Protein AF-A0A1F5JZS4-F1 (afdb_monomer_lite)

pLDDT: mean 83.03, std 14.54, range [38.47, 94.88]

Organism: NCBI:txid1797774

Radius of gyration: 16.52 Å; chains: 1; bounding box: 37×43×48 Å

Secondary structure (DSSP, 8-state):
-HHHHHHHTTPPPPTT---PPB-TTSSSB-HHHHHHHHHHHHH-SEEEEES-SS----GGG----TT-GGG-GGGHHHHHHHHHHHTSSSEEEEESHHHHHHHHHTT-HHHHHSTTBGGGB-EEE-TTTHHHHHHHHHSS-HHHHTT-

Foldseek 3Di:
DVVVVCVVVVDDDDPPDDDFDADPVRQFGDVVRLVVCLVVLQPEQAEEDADQTGDDDDCPVPPDDADDPPPCPRRNSSVSSLVSNLQHNYAYEYAAPNNCVVCVVRVNNVSQCDLNRPPRHHHHYDPCHVPVVVCVVVVDDPVRVVVD

Sequence (148 aa):
KLIAEIKEQNLSLPKNVMVGMLNKDGFDIAPETVSAWSDLIRRSRMIVWNGPVGKIESQESRVKSQESEENLGSATGSYEIARMVLGSEAEVIIGGGDTVAFLGSIGMLEKFEEKGLPAGRQGFVSVGGGAMLNFLADGTLPTIQVLD

Structure (mmCIF, N/CA/C/O backbone):
data_AF-A0A1F5JZS4-F1
#
_entry.id   AF-A0A1F5JZS4-F1
#
loop_
_atom_site.group_PDB
_atom_site.id
_atom_site.type_symbol
_atom_site.label_atom_id
_atom_site.label_alt_id
_atom_site.label_comp_id
_atom_site.label_asym_id
_atom_site.label_entity_id
_atom_site.label_seq_id
_atom_site.pdbx_PDB_ins_code
_atom_site.Cartn_x
_atom_site.Cartn_y
_atom_site.Cartn_z
_atom_site.occupancy
_atom_site.B_iso_or_equiv
_atom_site.auth_seq_id
_atom_site.auth_comp_id
_atom_site.auth_asym_id
_atom_site.auth_atom_id
_atom_site.pdbx_PDB_model_num
ATOM 1 N N . LYS A 1 1 ? 7.692 -15.217 -3.593 1.00 64.81 1 LYS A N 1
ATOM 2 C CA . LYS A 1 1 ? 7.570 -16.215 -2.501 1.00 64.81 1 LYS A CA 1
ATOM 3 C C . LYS A 1 1 ? 6.118 -16.665 -2.313 1.00 64.81 1 LYS A C 1
ATOM 5 O O . LYS A 1 1 ? 5.824 -17.783 -2.698 1.00 64.81 1 LYS A O 1
ATOM 10 N N . LEU A 1 2 ? 5.193 -15.783 -1.914 1.00 74.94 2 LEU A N 1
ATOM 11 C CA . LEU A 1 2 ? 3.775 -16.128 -1.693 1.00 74.94 2 LEU A CA 1
ATOM 12 C C . LEU A 1 2 ? 3.072 -16.812 -2.886 1.00 74.94 2 LEU A C 1
ATOM 14 O O . LEU A 1 2 ? 2.391 -17.812 -2.712 1.00 74.94 2 LEU A O 1
ATOM 18 N N . ILE A 1 3 ? 3.260 -16.320 -4.118 1.00 74.06 3 ILE A N 1
ATOM 19 C CA . ILE A 1 3 ? 2.643 -16.929 -5.318 1.00 74.06 3 ILE A CA 1
ATOM 20 C C . ILE A 1 3 ? 3.149 -18.361 -5.557 1.00 74.06 3 ILE A C 1
ATOM 22 O O . ILE A 1 3 ? 2.395 -19.212 -6.027 1.00 74.06 3 ILE A O 1
ATOM 26 N N . ALA A 1 4 ? 4.421 -18.624 -5.244 1.00 76.69 4 ALA A N 1
ATOM 27 C CA . ALA A 1 4 ? 4.989 -19.964 -5.347 1.00 76.69 4 ALA A CA 1
ATOM 28 C C . ALA A 1 4 ? 4.384 -20.877 -4.273 1.00 76.69 4 ALA A C 1
ATOM 30 O O . ALA A 1 4 ? 3.901 -21.950 -4.606 1.00 76.69 4 ALA A O 1
ATOM 31 N N . GLU A 1 5 ? 4.281 -20.394 -3.032 1.00 80.12 5 GLU A N 1
ATOM 32 C CA . GLU A 1 5 ? 3.668 -21.128 -1.916 1.00 80.12 5 GLU A CA 1
ATOM 33 C C . GLU A 1 5 ? 2.189 -21.461 -2.174 1.00 80.12 5 GLU A C 1
ATOM 35 O O . GLU A 1 5 ? 1.772 -22.591 -1.939 1.00 80.12 5 GLU A O 1
ATOM 40 N N . ILE A 1 6 ? 1.406 -20.526 -2.730 1.00 82.38 6 ILE A N 1
ATOM 41 C CA . ILE A 1 6 ? 0.002 -20.769 -3.112 1.00 82.38 6 ILE A CA 1
ATOM 42 C C . ILE A 1 6 ? -0.103 -21.935 -4.104 1.00 82.38 6 ILE A C 1
ATOM 44 O O . ILE A 1 6 ? -0.986 -22.783 -3.965 1.00 82.38 6 ILE A O 1
ATOM 48 N N . LYS A 1 7 ? 0.802 -21.990 -5.090 1.00 79.62 7 LYS A N 1
ATOM 49 C CA . LYS A 1 7 ? 0.837 -23.060 -6.097 1.00 79.62 7 LYS A CA 1
ATOM 50 C C . LYS A 1 7 ? 1.324 -24.384 -5.513 1.00 79.62 7 LYS A C 1
ATOM 52 O O . LYS A 1 7 ? 0.704 -25.411 -5.761 1.00 79.62 7 LYS A O 1
ATOM 57 N N . GLU A 1 8 ? 2.410 -24.362 -4.747 1.00 85.94 8 GLU A N 1
ATOM 58 C CA . GLU A 1 8 ? 3.025 -25.553 -4.150 1.00 85.94 8 GLU A CA 1
ATOM 59 C C . GLU A 1 8 ? 2.102 -26.232 -3.136 1.00 85.94 8 GLU A C 1
ATOM 61 O O . GLU A 1 8 ? 2.021 -27.456 -3.096 1.00 85.94 8 GLU A O 1
ATOM 66 N N . GLN A 1 9 ? 1.372 -25.444 -2.345 1.00 88.00 9 GLN A N 1
ATOM 67 C CA . GLN A 1 9 ? 0.470 -25.951 -1.309 1.00 88.00 9 GLN A CA 1
ATOM 68 C C . GLN A 1 9 ? -0.970 -26.145 -1.800 1.00 88.00 9 GLN A C 1
ATOM 70 O O . GLN A 1 9 ? -1.831 -26.544 -1.018 1.00 88.00 9 GLN A O 1
ATOM 75 N N . ASN A 1 10 ? -1.244 -25.867 -3.079 1.00 83.88 10 ASN A N 1
ATOM 76 C CA . ASN A 1 10 ? -2.577 -25.935 -3.681 1.00 83.88 10 ASN A CA 1
ATOM 77 C C . ASN A 1 10 ? -3.644 -25.198 -2.840 1.00 83.88 10 ASN A C 1
ATOM 79 O O . ASN A 1 10 ? -4.747 -25.699 -2.604 1.00 83.88 10 ASN A O 1
ATOM 83 N N . LEU A 1 11 ? -3.279 -24.016 -2.334 1.00 83.44 11 LEU A N 1
ATOM 84 C CA . LEU A 1 11 ? -4.109 -23.227 -1.429 1.00 83.44 11 LEU A CA 1
ATOM 85 C C . LEU A 1 11 ? -5.320 -22.658 -2.178 1.00 83.44 11 LEU A C 1
ATOM 87 O O . LEU A 1 11 ? -5.179 -21.880 -3.122 1.00 83.44 11 LEU A O 1
ATOM 91 N N . SER A 1 12 ? -6.524 -23.004 -1.718 1.00 86.88 12 SER A N 1
ATOM 92 C CA . SER A 1 12 ? -7.758 -22.379 -2.195 1.00 86.88 12 SER A CA 1
ATOM 93 C C . SER A 1 12 ? -7.913 -21.001 -1.563 1.00 86.88 12 SER A C 1
ATOM 95 O O . SER A 1 12 ? -8.096 -20.883 -0.352 1.00 86.88 12 SER A O 1
ATOM 97 N N . LEU A 1 13 ? -7.888 -19.956 -2.387 1.00 87.44 13 LEU A N 1
ATOM 98 C CA . LEU A 1 13 ? -8.079 -18.587 -1.920 1.00 87.44 13 LEU A CA 1
ATOM 99 C C . LEU A 1 13 ? -9.573 -18.225 -1.840 1.00 87.44 13 LEU A C 1
ATOM 101 O O . LEU A 1 13 ? -10.352 -18.614 -2.715 1.00 87.44 13 LEU A O 1
ATOM 105 N N . PRO A 1 14 ? -9.995 -17.462 -0.817 1.00 89.38 14 PRO A N 1
ATOM 106 C CA . PRO A 1 14 ? -11.329 -16.876 -0.767 1.00 89.38 14 PRO A CA 1
ATOM 107 C C . PRO A 1 14 ? -11.625 -15.978 -1.978 1.00 89.38 14 PRO A C 1
ATOM 109 O O . PRO A 1 14 ? -10.724 -15.377 -2.559 1.00 89.38 14 PRO A O 1
ATOM 112 N N . LYS A 1 15 ? -12.910 -15.810 -2.322 1.00 88.62 15 LYS A N 1
ATOM 113 C CA . LYS A 1 15 ? -13.347 -14.999 -3.482 1.00 88.62 15 LYS A CA 1
ATOM 114 C C . LYS A 1 15 ? -12.943 -13.522 -3.405 1.00 88.62 15 LYS A C 1
ATOM 116 O O . LYS A 1 15 ? -12.912 -12.849 -4.427 1.00 88.62 15 LYS A O 1
ATOM 121 N N . ASN A 1 16 ? -12.693 -13.015 -2.202 1.00 89.81 16 ASN A N 1
ATOM 122 C CA . ASN A 1 16 ? -12.283 -11.638 -1.941 1.00 89.81 16 ASN A CA 1
ATOM 123 C C . ASN A 1 16 ? -10.756 -11.452 -1.927 1.00 89.81 16 ASN A C 1
ATOM 125 O O . ASN A 1 16 ? -10.291 -10.366 -1.593 1.00 89.81 16 ASN A O 1
ATOM 129 N N . VAL A 1 17 ? -9.979 -12.485 -2.264 1.00 90.50 17 VAL A N 1
ATOM 130 C CA . VAL A 1 17 ? -8.523 -12.398 -2.392 1.00 90.50 17 VAL A CA 1
ATOM 131 C C . VAL A 1 17 ? -8.154 -12.373 -3.868 1.00 90.50 17 VAL A C 1
ATOM 133 O O . VAL A 1 17 ? -8.546 -13.246 -4.639 1.00 90.50 17 VAL A O 1
ATOM 136 N N . MET A 1 18 ? -7.369 -11.371 -4.256 1.00 89.25 18 MET A N 1
ATOM 137 C CA . MET A 1 18 ? -6.841 -11.228 -5.608 1.00 89.25 18 MET A CA 1
ATOM 138 C C . MET A 1 18 ? -5.321 -11.317 -5.573 1.00 89.25 18 MET A C 1
ATOM 140 O O . MET A 1 18 ? -4.676 -10.717 -4.717 1.00 89.25 18 MET A O 1
ATOM 144 N N . VAL A 1 19 ? -4.750 -12.057 -6.520 1.00 90.06 19 VAL A N 1
ATOM 145 C CA . VAL A 1 19 ? -3.300 -12.217 -6.661 1.00 90.06 19 VAL A CA 1
ATOM 146 C C . VAL A 1 19 ? -2.863 -11.534 -7.946 1.00 90.06 19 VAL A C 1
ATOM 148 O O . VAL A 1 19 ? -3.417 -11.797 -9.012 1.00 90.06 19 VAL A O 1
ATOM 151 N N . GLY A 1 20 ? -1.874 -10.651 -7.837 1.00 89.62 20 GLY A N 1
ATOM 152 C CA . GLY A 1 20 ? -1.303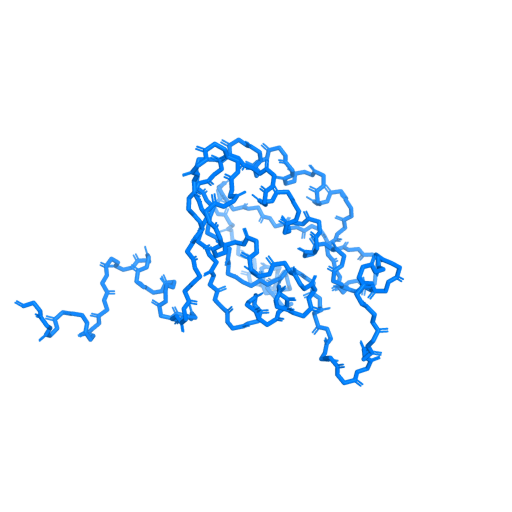 -9.957 -8.982 1.00 89.62 20 GLY A CA 1
ATOM 153 C C . GLY A 1 20 ? -0.462 -10.883 -9.856 1.00 89.62 20 GLY A C 1
ATOM 154 O O . GLY A 1 20 ? 0.285 -11.723 -9.351 1.00 89.62 20 GLY A O 1
ATOM 155 N N . MET A 1 21 ? -0.557 -10.711 -11.172 1.00 91.25 21 MET A N 1
ATOM 156 C CA . MET A 1 21 ? 0.387 -11.301 -12.117 1.00 91.25 21 MET A CA 1
ATOM 157 C C . MET A 1 21 ? 1.712 -10.546 -12.052 1.00 91.25 21 MET A C 1
ATOM 159 O O . MET A 1 21 ? 1.717 -9.319 -11.931 1.00 91.25 21 MET A O 1
ATOM 163 N N . LEU A 1 22 ? 2.820 -11.280 -12.151 1.00 89.81 22 LEU A N 1
ATOM 164 C CA . LEU A 1 22 ? 4.158 -10.704 -12.256 1.00 89.81 22 LEU A CA 1
ATOM 165 C C . LEU A 1 22 ? 4.492 -10.392 -13.717 1.00 89.81 22 LEU A C 1
ATOM 167 O O . LEU A 1 22 ? 3.989 -11.048 -14.633 1.00 89.81 22 LEU A O 1
ATOM 171 N N . ASN A 1 23 ? 5.344 -9.395 -13.922 1.00 89.06 23 ASN A N 1
ATOM 172 C CA . ASN A 1 23 ? 5.943 -9.087 -15.216 1.00 89.06 23 ASN A CA 1
ATOM 173 C C . ASN A 1 23 ? 6.892 -10.225 -15.686 1.00 89.06 23 ASN A C 1
ATOM 175 O O . ASN A 1 23 ? 7.081 -11.239 -15.012 1.00 89.06 23 ASN A O 1
ATOM 179 N N . LYS A 1 24 ? 7.504 -10.070 -16.869 1.00 87.56 24 LYS A N 1
ATOM 180 C CA . LYS A 1 24 ? 8.334 -11.124 -17.491 1.00 87.56 24 LYS A CA 1
ATOM 181 C C . LYS A 1 24 ? 9.581 -11.502 -16.684 1.00 87.56 24 LYS A C 1
ATOM 183 O O . LYS A 1 24 ? 10.006 -12.650 -16.768 1.00 87.56 24 LYS A O 1
ATOM 188 N N . ASP A 1 25 ? 10.174 -10.555 -15.961 1.00 85.88 25 ASP A N 1
ATOM 189 C CA . ASP A 1 25 ? 11.370 -10.793 -15.144 1.00 85.88 25 ASP A CA 1
ATOM 190 C C . ASP A 1 25 ? 11.040 -11.311 -13.732 1.00 85.88 25 ASP A C 1
ATOM 192 O O . ASP A 1 25 ? 11.914 -11.841 -13.050 1.00 85.88 25 ASP A O 1
ATOM 196 N N . GLY A 1 26 ? 9.767 -11.245 -13.328 1.00 86.19 26 GLY A N 1
ATOM 197 C CA . GLY A 1 26 ? 9.281 -11.778 -12.062 1.00 86.19 26 GLY A CA 1
ATOM 198 C C . GLY A 1 26 ? 9.622 -10.913 -10.849 1.00 86.19 26 GLY A C 1
ATOM 199 O O . GLY A 1 26 ? 9.417 -11.368 -9.721 1.00 86.19 26 GLY A O 1
ATOM 200 N N . PHE A 1 27 ? 10.143 -9.700 -11.050 1.00 86.94 27 PHE A N 1
ATOM 201 C CA . PHE A 1 27 ? 10.550 -8.816 -9.961 1.00 86.94 27 PHE A CA 1
ATOM 202 C C . PHE A 1 27 ? 9.503 -7.769 -9.596 1.00 86.94 27 PHE A C 1
ATOM 204 O O . PHE A 1 27 ? 9.603 -7.211 -8.510 1.00 86.94 27 PHE A O 1
ATOM 211 N N . ASP A 1 28 ? 8.497 -7.528 -10.435 1.00 89.81 28 ASP A N 1
ATOM 212 C CA . ASP A 1 28 ? 7.417 -6.576 -10.155 1.00 89.81 28 ASP A CA 1
ATOM 213 C C . ASP A 1 28 ? 6.068 -7.098 -10.673 1.00 89.81 28 ASP A C 1
ATOM 215 O O . ASP A 1 28 ? 5.994 -8.090 -11.406 1.00 89.81 28 ASP A O 1
ATOM 219 N N . ILE A 1 29 ? 4.976 -6.446 -10.281 1.00 91.44 29 ILE A N 1
ATOM 220 C CA . ILE A 1 29 ? 3.655 -6.731 -10.835 1.00 91.44 29 ILE A CA 1
ATOM 221 C C . ILE A 1 29 ? 3.563 -6.262 -12.290 1.00 91.44 29 ILE A C 1
ATOM 223 O O . ILE A 1 29 ? 4.119 -5.242 -12.689 1.00 91.44 29 ILE A O 1
ATOM 227 N N . ALA A 1 30 ? 2.845 -7.030 -13.101 1.00 92.62 30 ALA A N 1
ATOM 228 C CA . ALA A 1 30 ? 2.605 -6.704 -14.496 1.00 92.62 30 ALA A CA 1
ATOM 229 C C . ALA A 1 30 ? 1.707 -5.452 -14.627 1.00 92.62 30 ALA A C 1
ATOM 231 O O . ALA A 1 30 ? 0.832 -5.247 -13.777 1.00 92.62 30 ALA A O 1
ATOM 232 N N . PRO A 1 31 ? 1.851 -4.642 -15.693 1.00 91.75 31 PRO A N 1
ATOM 233 C CA . PRO A 1 31 ? 0.992 -3.477 -15.933 1.00 91.75 31 PRO A CA 1
ATOM 234 C C . PRO A 1 31 ? -0.508 -3.807 -15.933 1.00 91.75 31 PRO A C 1
ATOM 236 O O . PRO A 1 31 ? -1.332 -3.016 -15.478 1.00 91.75 31 PRO A O 1
ATOM 239 N N . GLU A 1 32 ? -0.874 -5.005 -16.383 1.00 93.44 32 GLU A N 1
ATOM 240 C CA . GLU A 1 32 ? -2.245 -5.508 -16.378 1.00 93.44 32 GLU A CA 1
ATOM 241 C C . GLU A 1 32 ? -2.789 -5.665 -14.949 1.00 93.44 32 GLU A C 1
ATOM 243 O O . GLU A 1 32 ? -3.960 -5.376 -14.702 1.00 93.44 32 GLU A O 1
ATOM 248 N N . THR A 1 33 ? -1.942 -6.058 -13.989 1.00 93.56 33 THR A N 1
ATOM 249 C CA . THR A 1 33 ? -2.295 -6.113 -12.561 1.00 93.56 33 THR A CA 1
ATOM 250 C C . THR A 1 33 ? -2.571 -4.716 -12.017 1.00 93.56 33 THR A C 1
ATOM 252 O O . THR A 1 33 ? -3.585 -4.512 -11.351 1.00 93.56 33 THR A O 1
ATOM 255 N N . VAL A 1 34 ? -1.696 -3.751 -12.322 1.00 93.69 34 VAL A N 1
ATOM 256 C CA . VAL A 1 34 ? -1.862 -2.348 -11.906 1.00 93.69 34 VAL A CA 1
ATOM 257 C C . VAL A 1 34 ? -3.192 -1.804 -12.431 1.00 93.69 34 VAL A C 1
ATOM 259 O O . VAL A 1 34 ? -3.993 -1.263 -11.668 1.00 93.69 34 VAL A O 1
ATOM 262 N N . SER A 1 35 ? -3.469 -2.025 -13.720 1.00 93.31 35 SER A N 1
ATOM 263 C CA . SER A 1 35 ? -4.718 -1.613 -14.363 1.00 93.31 35 SER A CA 1
ATOM 264 C C . SER A 1 35 ? -5.945 -2.260 -13.712 1.00 93.31 35 SER A C 1
ATOM 266 O O . SER A 1 35 ? -6.902 -1.561 -13.380 1.00 93.31 35 SER A O 1
ATOM 268 N N . ALA A 1 36 ? -5.900 -3.569 -13.447 1.00 92.06 36 ALA A N 1
ATOM 269 C CA . ALA A 1 36 ? -7.002 -4.291 -12.815 1.00 92.06 36 ALA A CA 1
ATOM 270 C C . ALA A 1 36 ? -7.302 -3.802 -11.387 1.00 92.06 36 ALA A C 1
ATOM 272 O O . ALA A 1 36 ? -8.454 -3.816 -10.952 1.00 92.06 36 ALA A O 1
ATOM 273 N N . TRP A 1 37 ? -6.280 -3.375 -10.643 1.00 94.62 37 TRP A N 1
ATOM 274 C CA . TRP A 1 37 ? -6.441 -2.896 -9.269 1.00 94.62 37 TRP A CA 1
ATOM 275 C C . TRP A 1 37 ? -6.872 -1.431 -9.186 1.00 94.62 37 TRP A C 1
ATOM 277 O O . TRP A 1 37 ? -7.492 -1.045 -8.196 1.00 94.62 37 TRP A O 1
ATOM 287 N N . SER A 1 38 ? -6.624 -0.634 -10.228 1.00 93.38 38 SER A N 1
ATOM 288 C CA . SER A 1 38 ? -6.964 0.793 -10.268 1.00 93.38 38 SER A CA 1
ATOM 289 C C . SER A 1 38 ? -8.434 1.072 -9.932 1.00 93.38 38 SER A C 1
ATOM 291 O O . SER A 1 38 ? -8.742 1.881 -9.055 1.00 93.38 38 SER A O 1
ATOM 293 N N . ASP A 1 39 ? -9.361 0.332 -10.546 1.00 90.62 39 ASP A N 1
ATOM 294 C CA . ASP A 1 39 ? -10.798 0.503 -10.303 1.00 90.62 39 ASP A CA 1
ATOM 295 C C . ASP A 1 39 ? -11.249 0.053 -8.909 1.00 90.62 39 ASP A C 1
ATOM 297 O O . ASP A 1 39 ? -12.284 0.509 -8.412 1.00 90.62 39 ASP A O 1
ATOM 301 N N . LEU A 1 40 ? -10.515 -0.863 -8.274 1.00 93.44 40 LEU A N 1
ATOM 302 C CA . LEU A 1 40 ? -10.777 -1.261 -6.893 1.00 93.44 40 LEU A CA 1
ATOM 303 C C . LEU A 1 40 ? -10.308 -0.165 -5.944 1.00 93.44 40 LEU A C 1
ATOM 305 O O . LEU A 1 40 ? -11.110 0.320 -5.154 1.00 93.44 40 LEU A O 1
ATOM 309 N N . ILE A 1 41 ? -9.062 0.287 -6.098 1.00 94.81 41 ILE A N 1
ATOM 310 C CA . ILE A 1 41 ? -8.468 1.368 -5.301 1.00 94.81 41 ILE A CA 1
ATOM 311 C C . ILE A 1 41 ? -9.345 2.622 -5.361 1.00 94.81 41 ILE A C 1
ATOM 313 O O . ILE A 1 41 ? -9.697 3.180 -4.326 1.00 94.81 41 ILE A O 1
ATOM 317 N N . ARG A 1 42 ? -9.786 3.017 -6.560 1.00 91.75 42 ARG A N 1
ATOM 318 C CA . ARG A 1 42 ? -10.622 4.206 -6.765 1.00 91.75 42 ARG A CA 1
ATOM 319 C C . ARG A 1 42 ? -11.982 4.139 -6.064 1.00 91.75 42 ARG A C 1
ATOM 321 O O . ARG A 1 42 ? -12.514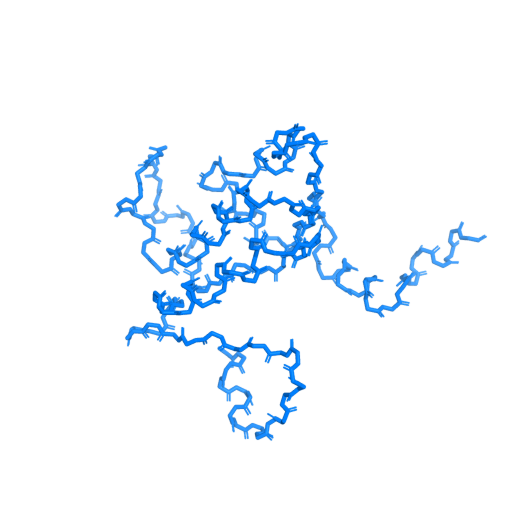 5.174 -5.678 1.00 91.75 42 ARG A O 1
ATOM 328 N N . ARG A 1 43 ? -12.579 2.949 -5.943 1.00 93.31 43 ARG A N 1
ATOM 329 C CA . ARG A 1 43 ? -13.914 2.759 -5.339 1.00 93.31 43 ARG A CA 1
ATOM 330 C C . ARG A 1 43 ? -13.861 2.427 -3.849 1.00 93.31 43 ARG A C 1
ATOM 332 O O . ARG A 1 43 ? -14.911 2.390 -3.203 1.00 93.31 43 ARG A O 1
ATOM 339 N N . SER A 1 44 ? -12.677 2.159 -3.311 1.00 93.75 44 SER A N 1
ATOM 340 C CA . SER A 1 44 ? -12.489 1.850 -1.900 1.00 93.75 44 SER A CA 1
ATOM 341 C C . SER A 1 44 ? -12.802 3.059 -1.028 1.00 93.75 44 SER A C 1
ATOM 343 O O . SER A 1 44 ? -12.385 4.177 -1.308 1.00 93.75 44 SER A O 1
ATOM 345 N N . ARG A 1 45 ? -13.524 2.818 0.069 1.00 92.50 45 ARG A N 1
ATOM 346 C CA . ARG A 1 45 ? -13.728 3.821 1.127 1.00 92.50 45 ARG A CA 1
ATOM 347 C C . ARG A 1 45 ? -12.593 3.831 2.144 1.00 92.50 45 ARG A C 1
ATOM 349 O O . ARG A 1 45 ? -12.379 4.839 2.802 1.00 92.50 45 ARG A O 1
ATOM 356 N N . MET A 1 46 ? -11.892 2.708 2.269 1.00 92.44 46 MET A N 1
ATOM 357 C CA . MET A 1 46 ? -10.765 2.527 3.170 1.00 92.44 46 MET A CA 1
ATOM 358 C C . MET A 1 46 ? -9.731 1.625 2.500 1.00 92.44 46 MET A C 1
ATOM 360 O O . MET A 1 46 ? -10.095 0.640 1.854 1.00 92.44 46 MET A O 1
ATOM 364 N N . ILE A 1 47 ? -8.456 1.965 2.647 1.00 94.31 47 ILE A N 1
ATOM 365 C CA . ILE A 1 47 ? -7.318 1.212 2.127 1.00 94.31 47 ILE A CA 1
ATOM 366 C C . ILE A 1 47 ? -6.336 0.998 3.272 1.00 94.31 47 ILE A C 1
ATOM 368 O O . ILE A 1 47 ? -5.874 1.952 3.889 1.00 94.31 47 ILE A O 1
ATOM 372 N N . VAL A 1 48 ? -5.989 -0.261 3.526 1.00 94.38 48 VAL A N 1
ATOM 373 C CA . VAL A 1 48 ? -4.871 -0.626 4.400 1.00 94.38 48 VAL A CA 1
ATOM 374 C C . VAL A 1 48 ? -3.772 -1.187 3.511 1.00 94.38 48 VAL A C 1
ATOM 376 O O . VAL A 1 48 ? -3.977 -2.205 2.851 1.00 94.38 48 VAL A O 1
ATOM 379 N N . TRP A 1 49 ? -2.617 -0.531 3.477 1.00 93.94 49 TRP A N 1
ATOM 380 C CA . TRP A 1 49 ? -1.480 -0.958 2.671 1.00 93.94 49 TRP A CA 1
ATOM 381 C C . TRP A 1 49 ? -0.304 -1.341 3.566 1.00 93.94 49 TRP A C 1
ATOM 383 O O . TRP A 1 49 ? 0.263 -0.503 4.265 1.00 93.94 49 TRP A O 1
ATOM 393 N N . ASN A 1 50 ? 0.053 -2.628 3.547 1.00 92.31 50 ASN A N 1
ATOM 394 C CA . ASN A 1 50 ? 1.198 -3.166 4.272 1.00 92.31 50 ASN A CA 1
ATOM 395 C C . ASN A 1 50 ? 2.034 -4.076 3.365 1.00 92.31 50 ASN A C 1
ATOM 397 O O . ASN A 1 50 ? 1.639 -5.202 3.071 1.00 92.31 50 ASN A O 1
ATOM 401 N N . GLY A 1 51 ? 3.173 -3.557 2.920 1.00 90.00 51 GLY A N 1
ATOM 402 C CA . GLY A 1 51 ? 4.126 -4.210 2.036 1.00 90.00 51 GLY A CA 1
ATOM 403 C C . GLY A 1 51 ? 4.088 -3.613 0.625 1.00 90.00 51 GLY A C 1
ATOM 404 O O . GLY A 1 51 ? 3.039 -3.670 -0.026 1.00 90.00 51 GLY A O 1
ATOM 405 N N . PRO A 1 52 ? 5.200 -3.063 0.109 1.00 90.88 52 PRO A N 1
ATOM 406 C CA . PRO A 1 52 ? 5.295 -2.721 -1.302 1.00 90.88 52 PRO A CA 1
ATOM 407 C C . PRO A 1 52 ? 5.179 -3.989 -2.163 1.00 90.88 52 PRO A C 1
ATOM 409 O O . PRO A 1 52 ? 5.556 -5.087 -1.751 1.00 90.88 52 PRO A O 1
ATOM 412 N N . VAL A 1 53 ? 4.642 -3.836 -3.370 1.00 90.38 53 VAL A N 1
ATOM 413 C CA . VAL A 1 53 ? 4.656 -4.883 -4.395 1.00 90.38 53 VAL A CA 1
ATOM 414 C C . VAL A 1 53 ? 5.961 -4.855 -5.186 1.00 90.38 53 VAL A C 1
ATOM 416 O O . VAL A 1 53 ? 6.562 -3.800 -5.399 1.00 90.38 53 VAL A O 1
ATOM 419 N N . GLY A 1 54 ? 6.381 -6.027 -5.647 1.00 86.19 54 GLY A N 1
ATOM 420 C CA . GLY A 1 54 ? 7.647 -6.167 -6.353 1.00 86.19 54 GLY A CA 1
ATOM 421 C C . GLY A 1 54 ? 8.861 -6.078 -5.429 1.00 86.19 54 GLY A C 1
ATOM 422 O O . GLY A 1 54 ? 8.761 -6.061 -4.200 1.00 86.19 54 GLY A O 1
ATOM 423 N N . LYS A 1 55 ? 10.040 -6.103 -6.038 1.00 84.56 55 LYS A N 1
ATOM 424 C CA . LYS A 1 55 ? 11.322 -6.078 -5.348 1.00 84.56 55 LYS A CA 1
ATOM 425 C C . LYS A 1 55 ? 11.760 -4.629 -5.173 1.00 84.56 55 LYS A C 1
ATOM 427 O O . LYS A 1 55 ? 12.169 -3.976 -6.129 1.00 84.56 55 LYS A O 1
ATOM 432 N N . ILE A 1 56 ? 11.758 -4.165 -3.930 1.00 81.69 56 ILE A N 1
ATOM 433 C CA . ILE A 1 56 ? 12.373 -2.888 -3.571 1.00 81.69 56 ILE A CA 1
ATOM 434 C C . ILE A 1 56 ? 13.860 -3.135 -3.315 1.00 81.69 56 ILE A C 1
ATOM 436 O O . ILE A 1 56 ? 14.230 -3.879 -2.408 1.00 81.69 56 ILE A O 1
ATOM 440 N N . GLU A 1 57 ? 14.724 -2.568 -4.152 1.00 67.31 57 GLU A N 1
ATOM 441 C CA . GLU A 1 57 ? 16.173 -2.645 -3.948 1.00 67.31 57 GLU A CA 1
ATOM 442 C C . GLU A 1 57 ? 16.622 -1.612 -2.909 1.00 67.31 57 GLU A C 1
ATOM 444 O O . GLU A 1 57 ? 16.064 -0.515 -2.823 1.00 67.31 57 GLU A O 1
ATOM 449 N N . SER A 1 58 ? 17.621 -1.962 -2.093 1.00 54.50 58 SER A N 1
ATOM 450 C CA . SER A 1 58 ? 18.162 -1.048 -1.092 1.00 54.50 58 SER A CA 1
ATOM 451 C C . SER A 1 58 ? 18.795 0.174 -1.766 1.00 54.50 58 SER A C 1
ATOM 453 O O . SER A 1 58 ? 19.521 0.085 -2.757 1.00 54.50 58 SER A O 1
ATOM 455 N N . GLN A 1 59 ? 18.516 1.339 -1.184 1.00 50.00 59 GLN A N 1
ATOM 456 C CA . GLN A 1 59 ? 18.903 2.681 -1.634 1.00 50.00 59 GLN A CA 1
ATOM 457 C C . GLN A 1 59 ? 20.411 2.893 -1.880 1.00 50.00 59 GLN A C 1
ATOM 459 O O . GLN A 1 59 ? 20.788 3.894 -2.488 1.00 50.00 59 GLN A O 1
ATOM 464 N N . GLU A 1 60 ? 21.286 1.965 -1.477 1.00 45.59 60 GLU A N 1
ATOM 465 C CA . GLU A 1 60 ? 22.733 2.057 -1.726 1.00 45.59 60 GLU A CA 1
ATOM 466 C C . GLU A 1 60 ? 23.101 2.079 -3.217 1.00 45.59 60 GLU A C 1
ATOM 468 O O . GLU A 1 60 ? 24.141 2.626 -3.569 1.00 45.59 60 GLU A O 1
ATOM 473 N N . SER A 1 61 ? 22.244 1.573 -4.112 1.00 42.34 61 SER A N 1
ATOM 474 C CA . SER A 1 61 ? 22.507 1.620 -5.562 1.00 42.34 61 SER A CA 1
ATOM 475 C C . SER A 1 61 ? 21.854 2.797 -6.301 1.00 42.34 61 SER A C 1
ATOM 477 O O . SER A 1 61 ? 22.027 2.914 -7.513 1.00 42.34 61 SER A O 1
ATOM 479 N N . ARG A 1 62 ? 21.107 3.684 -5.625 1.00 47.06 62 ARG A N 1
ATOM 480 C CA . ARG A 1 62 ? 20.303 4.733 -6.292 1.00 47.06 62 ARG A CA 1
ATOM 481 C C . ARG A 1 62 ? 20.305 6.085 -5.581 1.00 47.06 62 ARG A C 1
ATOM 483 O O . ARG A 1 62 ? 19.297 6.789 -5.553 1.00 47.06 62 ARG A O 1
ATOM 490 N N . VAL A 1 63 ? 21.446 6.499 -5.031 1.00 38.47 63 VAL A N 1
ATOM 491 C CA . VAL A 1 63 ? 21.559 7.881 -4.550 1.00 38.47 63 VAL A CA 1
ATOM 492 C C . VAL A 1 63 ? 21.344 8.842 -5.729 1.00 38.47 63 VAL A C 1
ATOM 494 O O . VAL A 1 63 ? 22.067 8.789 -6.722 1.00 38.47 63 VAL A O 1
ATOM 497 N N . LYS A 1 64 ? 20.433 9.797 -5.509 1.00 39.38 64 LYS A N 1
ATOM 498 C CA . LYS A 1 64 ? 20.235 11.067 -6.228 1.00 39.38 64 LYS A CA 1
ATOM 499 C C . LYS A 1 64 ? 19.381 10.982 -7.489 1.00 39.38 64 LYS A C 1
ATOM 501 O O . LYS A 1 64 ? 19.904 10.934 -8.594 1.00 39.38 64 LYS A O 1
ATOM 506 N N . SER A 1 65 ? 18.077 11.171 -7.339 1.00 42.44 65 SER A N 1
ATOM 507 C CA . SER A 1 65 ? 17.437 12.416 -7.794 1.00 42.44 65 SER A CA 1
ATOM 508 C C . SER A 1 65 ? 15.969 12.413 -7.392 1.00 42.44 65 SER A C 1
ATOM 510 O O . SER A 1 65 ? 15.249 11.437 -7.583 1.00 42.44 65 SER A O 1
ATOM 512 N N . GLN A 1 66 ? 15.546 13.529 -6.808 1.00 43.25 66 GLN A N 1
ATOM 513 C CA . GLN A 1 66 ? 14.144 13.898 -6.743 1.00 43.25 66 GLN A CA 1
ATOM 514 C C . GLN A 1 66 ? 13.540 13.783 -8.160 1.00 43.25 66 GLN A C 1
ATOM 516 O O . GLN A 1 66 ? 14.1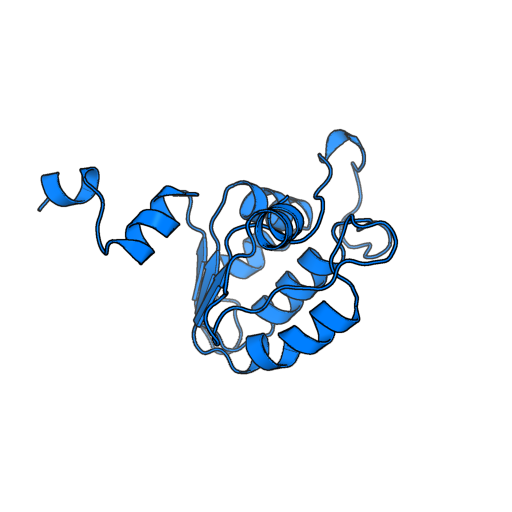76 14.161 -9.142 1.00 43.25 66 GLN A O 1
ATOM 521 N N . GLU A 1 67 ? 12.325 13.239 -8.241 1.00 44.41 67 GLU A N 1
ATOM 522 C CA . GLU A 1 67 ? 11.365 13.443 -9.343 1.00 44.41 67 GLU A CA 1
ATOM 523 C C . GLU A 1 67 ? 11.535 12.685 -10.670 1.00 44.41 67 GLU A C 1
ATOM 525 O O . GLU A 1 67 ? 10.713 12.884 -11.560 1.00 44.41 67 GLU A O 1
ATOM 530 N N . SER A 1 68 ? 12.490 11.767 -10.837 1.00 47.59 68 SER A N 1
ATOM 531 C CA . SER A 1 68 ? 12.600 11.037 -12.116 1.00 47.59 68 SER A CA 1
ATOM 532 C C . SER A 1 68 ? 11.968 9.638 -12.057 1.00 47.59 68 SER A C 1
ATOM 534 O O . SER A 1 68 ? 12.578 8.693 -11.556 1.00 47.59 68 SER A O 1
ATOM 536 N N . GLU A 1 69 ? 10.761 9.493 -12.629 1.00 53.56 69 GLU A N 1
ATOM 537 C CA . GLU A 1 69 ? 10.084 8.206 -12.922 1.00 53.56 69 GLU A CA 1
ATOM 538 C C . GLU A 1 69 ? 11.003 7.209 -13.671 1.00 53.56 69 GLU A C 1
ATOM 540 O O . GLU A 1 69 ? 10.819 5.994 -13.595 1.00 53.56 69 GLU A O 1
ATOM 545 N N . GLU A 1 70 ? 12.045 7.711 -14.343 1.00 50.03 70 GLU A N 1
ATOM 546 C CA . GLU A 1 70 ? 12.979 6.954 -15.186 1.00 50.03 70 GLU A CA 1
ATOM 547 C C . GLU A 1 70 ? 13.829 5.904 -14.450 1.00 50.03 70 GLU A C 1
ATOM 549 O O . GLU A 1 70 ? 14.447 5.060 -15.099 1.00 50.03 70 GLU A O 1
ATOM 554 N N . ASN A 1 71 ? 13.860 5.892 -13.113 1.00 56.31 71 ASN A N 1
ATOM 555 C CA . ASN A 1 71 ? 14.683 4.942 -12.364 1.00 56.31 71 ASN A CA 1
ATOM 556 C C . ASN A 1 71 ? 13.913 4.293 -11.204 1.00 56.31 71 ASN A C 1
ATOM 558 O O . ASN A 1 71 ? 14.392 4.256 -10.075 1.00 56.31 71 ASN A O 1
ATOM 562 N N . LEU A 1 72 ? 12.727 3.738 -11.481 1.00 65.00 72 LEU A N 1
ATOM 563 C CA . LEU A 1 72 ? 11.964 2.909 -10.532 1.00 65.00 72 LEU A CA 1
ATOM 564 C C . LEU A 1 72 ? 12.314 1.417 -10.618 1.00 65.00 72 LEU A C 1
ATOM 566 O O . LEU A 1 72 ? 12.323 0.734 -9.597 1.00 65.00 72 LEU A O 1
ATOM 570 N N . GLY A 1 73 ? 12.760 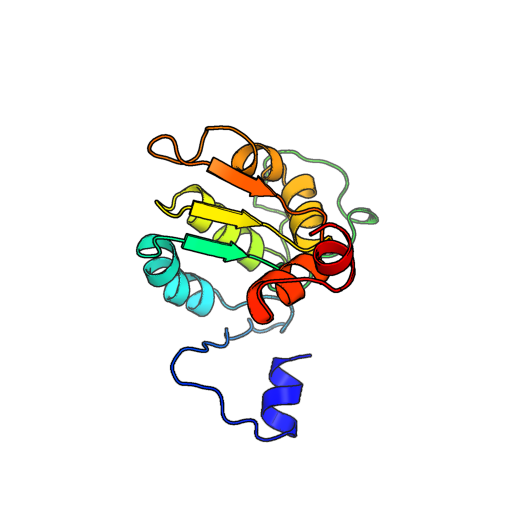0.916 -11.776 1.00 74.75 73 GLY A N 1
ATOM 571 C CA . GLY A 1 73 ? 13.138 -0.497 -11.939 1.00 74.75 73 GLY A CA 1
ATOM 572 C C . GLY A 1 73 ? 12.014 -1.440 -11.482 1.00 74.75 73 GLY A C 1
ATOM 573 O O . GLY A 1 73 ? 10.860 -1.254 -11.863 1.00 74.75 73 GLY A O 1
ATOM 574 N N . SER A 1 74 ? 12.344 -2.392 -10.608 1.00 79.19 74 SER A N 1
ATOM 575 C CA . SER A 1 74 ? 11.427 -3.401 -10.044 1.00 79.19 74 SER A CA 1
ATOM 576 C C . SER A 1 74 ? 10.422 -2.880 -8.995 1.00 79.19 74 SER A C 1
ATOM 578 O O . SER A 1 74 ? 9.813 -3.680 -8.286 1.00 79.19 74 SER A O 1
ATOM 580 N N . ALA A 1 75 ? 10.280 -1.556 -8.862 1.00 84.69 75 ALA A N 1
ATOM 581 C CA . ALA A 1 75 ? 9.381 -0.889 -7.914 1.00 84.69 75 ALA A CA 1
ATOM 582 C C . ALA A 1 75 ? 8.302 -0.022 -8.596 1.00 84.69 75 ALA A C 1
ATOM 584 O O . ALA A 1 75 ? 7.630 0.776 -7.936 1.00 84.69 75 ALA A O 1
ATOM 585 N N . THR A 1 76 ? 8.139 -0.154 -9.913 1.00 89.06 76 THR A N 1
ATOM 586 C CA . THR A 1 76 ? 7.193 0.645 -10.706 1.00 89.06 76 THR A CA 1
ATOM 587 C C . THR A 1 76 ? 5.750 0.359 -10.288 1.00 89.06 76 THR A C 1
ATOM 589 O O . THR A 1 76 ? 4.958 1.282 -10.113 1.00 89.06 76 THR A O 1
ATOM 592 N N . GLY A 1 77 ? 5.410 -0.905 -10.030 1.00 91.94 77 GLY A N 1
ATOM 593 C CA . GLY A 1 77 ? 4.091 -1.298 -9.545 1.00 91.94 77 GLY A CA 1
ATOM 594 C C . GLY A 1 77 ? 3.750 -0.673 -8.192 1.00 91.94 77 GLY A C 1
ATOM 595 O O . GLY A 1 77 ? 2.645 -0.164 -8.006 1.00 91.94 77 GLY A O 1
ATOM 596 N N . SER A 1 78 ? 4.708 -0.643 -7.261 1.00 93.25 78 SER A N 1
ATOM 597 C CA . SER A 1 78 ? 4.527 0.014 -5.958 1.00 93.25 78 SER A CA 1
ATOM 598 C C . SER A 1 78 ? 4.335 1.519 -6.080 1.00 93.25 78 SER A C 1
ATOM 600 O O . SER A 1 78 ? 3.518 2.094 -5.361 1.00 93.25 78 SER A O 1
ATOM 602 N N . TYR A 1 79 ? 5.065 2.157 -6.993 1.00 92.81 79 TYR A N 1
ATOM 603 C CA . TYR A 1 79 ? 4.922 3.580 -7.275 1.00 92.81 79 TYR A CA 1
ATOM 604 C C . TYR A 1 79 ? 3.534 3.916 -7.831 1.00 92.81 79 TYR A C 1
ATOM 606 O O . TYR A 1 79 ? 2.858 4.808 -7.316 1.00 92.81 79 TYR A O 1
ATOM 614 N N . GLU A 1 80 ? 3.064 3.160 -8.824 1.00 93.50 80 GLU A N 1
ATOM 615 C CA . GLU A 1 80 ? 1.734 3.358 -9.405 1.00 93.50 80 GLU A CA 1
ATOM 616 C C . GLU A 1 80 ? 0.623 3.121 -8.376 1.00 93.50 80 GLU A C 1
ATOM 618 O O . GLU A 1 80 ? -0.323 3.907 -8.291 1.00 93.50 80 GLU A O 1
ATOM 623 N N . ILE A 1 81 ? 0.757 2.102 -7.518 1.00 94.88 81 ILE A N 1
ATOM 624 C CA . ILE A 1 81 ? -0.166 1.903 -6.393 1.00 94.88 81 ILE A CA 1
ATOM 625 C C . ILE A 1 81 ? -0.154 3.119 -5.466 1.00 94.88 81 ILE A C 1
ATOM 627 O O . ILE A 1 81 ? -1.224 3.646 -5.170 1.00 94.88 81 ILE A O 1
ATOM 631 N N . ALA A 1 82 ? 1.016 3.619 -5.058 1.00 93.38 82 ALA A N 1
ATOM 632 C CA . ALA A 1 82 ? 1.105 4.798 -4.198 1.00 93.38 82 ALA A CA 1
ATOM 633 C C . ALA A 1 82 ? 0.386 6.012 -4.809 1.00 93.38 82 ALA A C 1
ATOM 635 O O . ALA A 1 82 ? -0.368 6.697 -4.116 1.00 93.38 82 ALA A O 1
ATOM 636 N N . ARG A 1 83 ? 0.560 6.254 -6.115 1.00 92.75 83 ARG A N 1
ATOM 637 C CA . ARG A 1 83 ? -0.131 7.335 -6.834 1.00 92.75 83 ARG A CA 1
ATOM 638 C C . ARG A 1 83 ? -1.642 7.157 -6.837 1.00 92.75 83 ARG A C 1
ATOM 640 O O . ARG A 1 83 ? -2.365 8.110 -6.551 1.00 92.75 83 ARG A O 1
ATOM 647 N N . MET A 1 84 ? -2.122 5.953 -7.141 1.00 93.38 84 MET A N 1
ATOM 648 C CA . MET A 1 84 ? -3.555 5.659 -7.160 1.00 93.38 84 MET A CA 1
ATOM 649 C C . MET A 1 84 ? -4.182 5.794 -5.773 1.00 93.38 84 MET A C 1
ATOM 651 O O . MET A 1 84 ? -5.288 6.315 -5.661 1.00 93.38 84 MET A O 1
ATOM 655 N N . VAL A 1 85 ? -3.481 5.366 -4.719 1.00 93.38 85 VAL A N 1
ATOM 656 C CA . VAL A 1 85 ? -3.960 5.497 -3.338 1.00 93.38 85 VAL A CA 1
ATOM 657 C C . VAL A 1 85 ? -4.013 6.972 -2.923 1.00 93.38 85 VAL A C 1
ATOM 659 O O . VAL A 1 85 ? -5.038 7.395 -2.393 1.00 93.38 85 VAL A O 1
ATOM 662 N N . LEU A 1 86 ? -2.987 7.782 -3.221 1.00 90.25 86 LEU A N 1
ATOM 663 C CA . LEU A 1 86 ? -3.015 9.232 -2.951 1.00 90.25 86 LEU A CA 1
ATOM 664 C C . LEU A 1 86 ? -4.127 9.963 -3.714 1.00 90.25 86 LEU A C 1
ATOM 666 O O . LEU A 1 86 ? -4.705 10.915 -3.200 1.00 90.25 86 LEU A O 1
ATOM 670 N N . GLY A 1 87 ? -4.420 9.534 -4.944 1.00 89.38 87 GLY A N 1
ATOM 671 C CA . GLY A 1 87 ? -5.516 10.077 -5.747 1.00 89.38 87 GLY A CA 1
ATOM 672 C C . GLY A 1 87 ? -6.896 9.524 -5.381 1.00 89.38 87 GLY A C 1
ATOM 673 O O . GLY A 1 87 ? -7.891 9.953 -5.964 1.00 89.38 87 GLY A O 1
ATOM 674 N N . SER A 1 88 ? -6.970 8.556 -4.465 1.00 90.31 88 SER A N 1
ATOM 675 C CA . SER A 1 88 ? -8.227 7.931 -4.071 1.00 90.31 88 SER A CA 1
ATOM 676 C C . SER A 1 88 ? -8.995 8.776 -3.059 1.00 90.31 88 SER A C 1
ATOM 678 O O . SER A 1 88 ? -8.465 9.651 -2.377 1.00 90.31 88 SER A O 1
ATOM 680 N N . GLU A 1 89 ? -10.276 8.455 -2.933 1.00 89.19 89 GLU A N 1
ATOM 681 C CA . GLU A 1 89 ? -11.158 8.985 -1.904 1.00 89.19 89 GLU A CA 1
ATOM 682 C C . GLU A 1 89 ? -11.234 8.072 -0.664 1.00 89.19 89 GLU A C 1
ATOM 684 O O . GLU A 1 89 ? -12.208 8.096 0.089 1.00 89.19 89 GLU A O 1
ATOM 689 N N . ALA A 1 90 ? -10.237 7.221 -0.445 1.00 90.56 90 ALA A N 1
ATOM 690 C CA . ALA A 1 90 ? -10.227 6.331 0.704 1.00 90.56 90 ALA A CA 1
ATOM 691 C C . ALA A 1 90 ? -9.645 7.014 1.951 1.00 90.56 90 ALA A C 1
ATOM 693 O O . ALA A 1 90 ? -8.780 7.883 1.858 1.00 90.56 90 ALA A O 1
ATOM 694 N N . GLU A 1 91 ? -10.069 6.572 3.133 1.00 90.56 91 GLU A N 1
ATOM 695 C CA . GLU A 1 91 ? -9.219 6.656 4.323 1.00 90.56 91 GLU A CA 1
ATOM 696 C C . GLU A 1 91 ? -8.059 5.674 4.168 1.00 90.56 91 GLU A C 1
ATOM 698 O O . GLU A 1 91 ? -8.266 4.523 3.773 1.00 90.56 91 GLU A O 1
ATOM 703 N N . VAL A 1 92 ? -6.835 6.115 4.450 1.00 92.56 92 VAL A N 1
ATOM 704 C CA . VAL A 1 92 ? -5.637 5.326 4.146 1.00 92.56 92 VAL A CA 1
ATOM 705 C C . VAL A 1 92 ? -4.862 5.029 5.419 1.00 92.56 92 VAL A C 1
ATOM 707 O O . VAL A 1 92 ? -4.475 5.937 6.148 1.00 92.56 92 VAL A O 1
ATOM 710 N N . ILE A 1 93 ? -4.580 3.752 5.654 1.00 92.75 93 ILE A N 1
ATOM 711 C CA . ILE A 1 93 ? -3.637 3.294 6.670 1.00 92.75 93 ILE A CA 1
ATOM 712 C C . ILE A 1 93 ? -2.439 2.678 5.958 1.00 92.75 93 ILE A C 1
ATOM 714 O O . ILE A 1 93 ? -2.570 1.675 5.257 1.00 92.75 93 ILE A O 1
ATOM 718 N N . ILE A 1 94 ? -1.266 3.259 6.162 1.00 93.00 94 ILE A N 1
ATOM 719 C CA . ILE A 1 94 ? 0.007 2.713 5.702 1.00 93.00 94 ILE A CA 1
ATOM 720 C C . ILE A 1 94 ? 0.667 1.999 6.874 1.00 93.00 94 ILE A C 1
ATOM 722 O O . ILE A 1 94 ? 0.758 2.546 7.968 1.00 93.00 94 ILE A O 1
ATOM 726 N N . GLY A 1 95 ? 1.153 0.783 6.662 1.00 91.38 95 GLY A N 1
ATOM 727 C CA . GLY A 1 95 ? 1.925 0.053 7.659 1.00 91.38 95 GLY A CA 1
ATOM 728 C C . GLY A 1 95 ? 3.046 -0.765 7.036 1.00 91.38 95 GLY A C 1
ATOM 729 O O . GLY A 1 95 ? 3.144 -0.904 5.818 1.00 91.38 95 GLY A O 1
ATOM 730 N N . GLY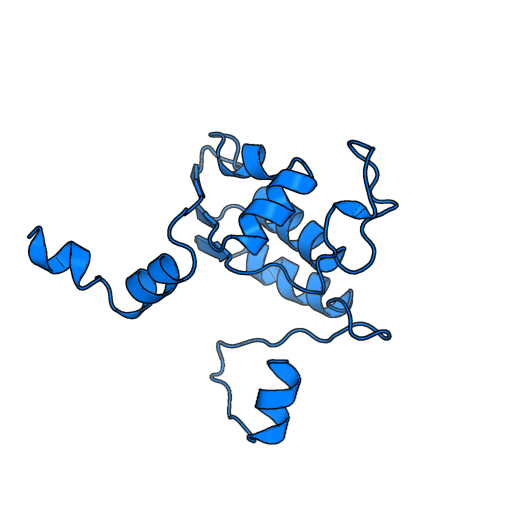 A 1 96 ? 3.895 -1.326 7.891 1.00 89.69 96 GLY A N 1
ATOM 731 C CA . GLY A 1 96 ? 5.059 -2.105 7.466 1.00 89.69 96 GLY A CA 1
ATOM 732 C C . GLY A 1 96 ? 6.280 -1.224 7.204 1.00 89.69 96 GLY A C 1
ATOM 733 O O . GLY A 1 96 ? 6.203 -0.236 6.476 1.00 89.69 96 GLY A O 1
ATOM 734 N N . GLY A 1 97 ? 7.418 -1.601 7.796 1.00 88.06 97 GLY A N 1
ATOM 735 C CA . GLY A 1 97 ? 8.670 -0.845 7.678 1.00 88.06 97 GLY A CA 1
ATOM 736 C C . GLY A 1 97 ? 9.125 -0.684 6.228 1.00 88.06 97 GLY A C 1
ATOM 737 O O . GLY A 1 97 ? 9.533 0.405 5.841 1.00 88.06 97 GLY A O 1
ATOM 738 N N . ASP A 1 98 ? 8.955 -1.724 5.410 1.00 88.94 98 ASP A N 1
ATOM 739 C CA . ASP A 1 98 ? 9.318 -1.693 3.990 1.00 88.94 98 ASP A CA 1
ATOM 740 C C . ASP A 1 98 ? 8.466 -0.697 3.193 1.00 88.94 98 ASP A C 1
ATOM 742 O O . ASP A 1 98 ? 8.992 0.016 2.342 1.00 88.94 98 ASP A O 1
ATOM 746 N N . THR A 1 99 ? 7.163 -0.597 3.483 1.00 90.31 99 THR A N 1
ATOM 747 C CA . THR A 1 99 ? 6.265 0.362 2.815 1.00 90.31 99 THR A CA 1
ATOM 748 C C . THR A 1 99 ? 6.659 1.787 3.162 1.00 90.31 99 THR A C 1
ATOM 750 O O . THR A 1 99 ? 6.775 2.631 2.277 1.00 90.31 99 THR A O 1
ATOM 753 N N . VAL A 1 100 ? 6.894 2.048 4.451 1.00 90.44 100 VAL A N 1
ATOM 754 C CA . VAL A 1 100 ? 7.282 3.372 4.950 1.00 90.44 100 VAL A CA 1
ATOM 755 C C . VAL A 1 100 ? 8.643 3.778 4.385 1.00 90.44 100 VAL A C 1
ATOM 757 O O . VAL A 1 100 ? 8.787 4.890 3.883 1.00 90.44 100 VAL A O 1
ATOM 760 N N . ALA A 1 101 ? 9.620 2.867 4.386 1.00 89.00 101 ALA A N 1
ATOM 761 C CA . ALA A 1 101 ? 10.941 3.105 3.812 1.00 89.00 101 ALA A CA 1
ATOM 762 C C . ALA A 1 101 ? 10.868 3.371 2.302 1.00 89.00 101 ALA A C 1
ATOM 764 O O . ALA A 1 101 ? 11.471 4.330 1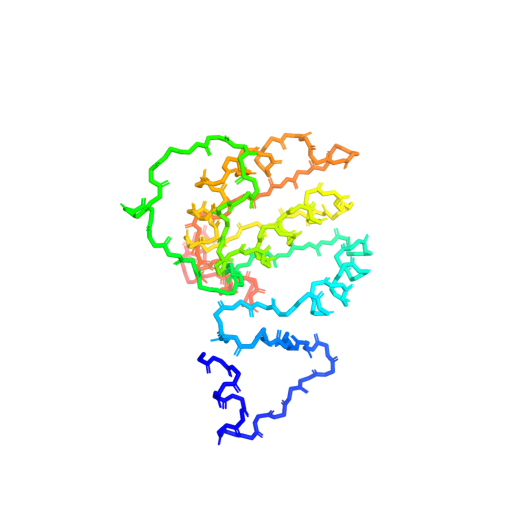.820 1.00 89.00 101 ALA A O 1
ATOM 765 N N . PHE A 1 102 ? 10.095 2.571 1.560 1.00 89.31 102 PHE A N 1
ATOM 766 C CA . PHE A 1 102 ? 9.880 2.775 0.131 1.00 89.31 102 PHE A CA 1
ATOM 767 C C . PHE A 1 102 ? 9.263 4.150 -0.152 1.00 89.31 102 PHE A C 1
ATOM 769 O O . PHE A 1 102 ? 9.846 4.930 -0.905 1.00 89.31 102 PHE A O 1
ATOM 776 N N . LEU A 1 103 ? 8.137 4.475 0.491 1.00 89.44 103 LEU A N 1
ATOM 777 C CA . LEU A 1 103 ? 7.430 5.745 0.309 1.00 89.44 103 LEU A CA 1
ATOM 778 C C . LEU A 1 103 ? 8.277 6.956 0.701 1.00 89.44 103 LEU A C 1
ATOM 780 O O . LEU A 1 103 ? 8.230 7.981 0.017 1.00 89.44 103 LEU A O 1
ATOM 784 N N . GLY A 1 104 ? 9.063 6.842 1.773 1.00 89.12 104 GLY A N 1
ATOM 785 C CA . GLY A 1 104 ? 10.004 7.882 2.181 1.00 89.12 104 GLY A CA 1
ATOM 786 C C . GLY A 1 104 ? 11.082 8.093 1.121 1.00 89.12 104 GLY A C 1
ATOM 787 O O . GLY A 1 104 ? 11.383 9.223 0.750 1.00 89.12 104 GLY A O 1
ATOM 788 N N . SER A 1 105 ? 11.594 7.002 0.553 1.00 85.31 105 SER A N 1
ATOM 789 C CA . SER A 1 105 ? 12.664 7.049 -0.441 1.00 85.31 105 SER A CA 1
ATOM 790 C C . SER A 1 105 ? 12.276 7.685 -1.781 1.00 85.31 105 SER A C 1
ATOM 792 O O . SER A 1 105 ? 13.135 8.217 -2.480 1.00 85.31 105 SER A O 1
ATOM 794 N N . ILE A 1 106 ? 10.984 7.669 -2.117 1.00 85.62 106 ILE A N 1
ATOM 795 C CA . ILE A 1 106 ? 10.422 8.310 -3.315 1.00 85.62 106 ILE A CA 1
ATOM 796 C C . ILE A 1 106 ? 9.751 9.660 -3.007 1.00 85.62 106 ILE A C 1
ATOM 798 O O . ILE A 1 106 ? 9.080 10.221 -3.871 1.00 85.62 106 ILE A O 1
ATOM 802 N N . GLY A 1 107 ? 9.886 10.180 -1.779 1.00 86.25 107 GLY A N 1
ATOM 803 C CA . GLY A 1 107 ? 9.317 11.472 -1.377 1.00 86.25 107 GLY A CA 1
ATOM 804 C C . GLY A 1 107 ? 7.783 11.515 -1.369 1.00 86.25 107 GLY A C 1
ATOM 805 O O . GLY A 1 107 ? 7.188 12.574 -1.568 1.00 86.25 107 GLY A O 1
ATOM 806 N N . MET A 1 108 ? 7.118 10.369 -1.193 1.00 88.56 108 MET A N 1
ATOM 807 C CA . MET A 1 108 ? 5.652 10.278 -1.148 1.00 88.56 108 MET A CA 1
ATOM 808 C C . MET A 1 108 ? 5.102 10.064 0.262 1.00 88.56 108 MET A C 1
ATOM 810 O O . MET A 1 108 ? 3.904 10.241 0.448 1.00 88.56 108 MET A O 1
ATOM 814 N N . LEU A 1 109 ? 5.939 9.716 1.248 1.00 89.31 109 LEU A N 1
ATOM 815 C CA . LEU A 1 109 ? 5.488 9.458 2.622 1.00 89.31 109 LEU A CA 1
ATOM 816 C C . LEU A 1 109 ? 4.783 10.669 3.246 1.00 89.31 109 LEU A C 1
ATOM 818 O O . LEU A 1 109 ? 3.675 10.525 3.752 1.00 89.31 109 LEU A O 1
ATOM 822 N N . GLU A 1 110 ? 5.369 11.862 3.116 1.00 86.88 110 GLU A N 1
ATOM 823 C CA . GLU A 1 110 ? 4.801 13.105 3.661 1.00 86.88 110 GLU A CA 1
ATOM 824 C C . GLU A 1 110 ? 3.392 13.382 3.112 1.00 86.88 110 GLU A C 1
ATOM 826 O O . GLU A 1 110 ? 2.524 13.857 3.837 1.00 86.88 110 GLU A O 1
ATOM 831 N N . LYS A 1 111 ? 3.111 12.986 1.862 1.00 86.38 111 LYS A N 1
ATOM 832 C CA . LYS A 1 111 ? 1.791 13.159 1.230 1.00 86.38 111 LYS A CA 1
ATOM 833 C C . LYS A 1 111 ? 0.700 12.292 1.866 1.00 86.38 111 LYS A C 1
ATOM 835 O O . LYS A 1 111 ? -0.476 12.615 1.731 1.00 86.38 111 LYS A O 1
ATOM 840 N N . PHE A 1 112 ? 1.075 11.192 2.521 1.00 86.94 112 PHE A N 1
ATOM 841 C CA . PHE A 1 112 ? 0.150 10.358 3.291 1.00 86.94 112 PHE A CA 1
ATOM 842 C C . PHE A 1 112 ? -0.039 10.864 4.725 1.00 86.94 112 PHE A C 1
ATOM 844 O O . PHE A 1 112 ? -1.083 10.610 5.313 1.00 86.94 112 PHE A O 1
ATOM 851 N N . GLU A 1 113 ? 0.947 11.556 5.296 1.00 78.56 113 GLU A N 1
ATOM 852 C CA . GLU A 1 113 ? 0.875 12.098 6.660 1.00 78.56 113 GLU A CA 1
ATOM 853 C C . GLU A 1 113 ? 0.191 13.469 6.712 1.00 78.56 113 GLU A C 1
ATOM 855 O O . GLU A 1 113 ? -0.479 13.813 7.689 1.00 78.56 113 GLU A O 1
ATOM 860 N N . GLU A 1 114 ? 0.351 14.271 5.660 1.00 66.75 114 GLU A N 1
ATOM 861 C CA . GLU A 1 114 ? -0.250 15.591 5.570 1.00 66.75 114 GLU A CA 1
ATOM 862 C C . GLU A 1 114 ? -1.781 15.490 5.430 1.00 66.75 114 GLU A C 1
ATOM 864 O O . GLU A 1 114 ? -2.323 14.538 4.867 1.00 66.75 114 GLU A O 1
ATOM 869 N N . LYS A 1 115 ? -2.513 16.520 5.885 1.00 53.19 115 LYS A N 1
ATOM 870 C CA . LYS A 1 115 ? -3.973 16.701 5.691 1.00 53.19 115 LYS A CA 1
ATOM 871 C C . LYS A 1 115 ? -4.378 16.893 4.208 1.00 53.19 115 LYS A C 1
ATOM 873 O O . LYS A 1 115 ? -5.341 17.600 3.914 1.00 53.19 115 LYS A O 1
ATOM 878 N N . GLY A 1 116 ? -3.602 16.335 3.282 1.00 50.41 116 GLY A N 1
ATOM 879 C CA . GLY A 1 116 ? -3.602 16.591 1.848 1.00 50.41 116 GLY A CA 1
ATOM 880 C C . GLY A 1 116 ? -4.209 15.477 1.001 1.00 50.41 116 GLY A C 1
ATOM 881 O O . GLY A 1 116 ? -4.176 15.590 -0.224 1.00 50.41 116 GLY A O 1
ATOM 882 N N . LEU A 1 117 ? -4.796 14.431 1.599 1.00 63.97 117 LEU A N 1
ATOM 883 C CA . LEU A 1 117 ? -5.648 13.546 0.808 1.00 63.97 117 LEU A CA 1
ATOM 884 C C . LEU A 1 117 ? -6.855 14.342 0.278 1.00 63.97 117 LEU A C 1
ATOM 886 O O . LEU A 1 117 ? -7.394 15.207 0.987 1.00 63.97 117 LEU A O 1
ATOM 890 N N . PRO A 1 118 ? -7.306 14.062 -0.958 1.00 62.62 118 PRO A N 1
ATOM 891 C CA . PRO A 1 118 ? -8.461 14.727 -1.539 1.00 62.62 118 PRO A CA 1
ATOM 892 C C . PRO A 1 118 ? -9.659 14.745 -0.578 1.00 62.62 118 PRO A C 1
ATOM 894 O O . PRO A 1 118 ? -9.961 13.758 0.098 1.00 62.62 118 PRO A O 1
ATOM 897 N N . ALA A 1 119 ? -10.359 15.882 -0.544 1.00 61.34 119 ALA A N 1
ATOM 898 C CA . ALA A 1 119 ? -11.549 16.108 0.281 1.00 61.34 119 ALA A CA 1
ATOM 899 C C . ALA A 1 119 ? -11.327 16.099 1.813 1.00 61.34 119 ALA A C 1
ATOM 901 O O . ALA A 1 119 ? -12.263 15.834 2.564 1.00 61.34 119 ALA A O 1
ATOM 902 N N . GLY A 1 120 ? -10.121 16.435 2.294 1.00 61.78 120 GLY A N 1
ATOM 903 C CA . GLY A 1 120 ? -9.858 16.649 3.727 1.00 61.78 120 GLY A CA 1
ATOM 904 C C . GLY A 1 120 ? -9.731 15.360 4.543 1.00 61.78 120 GLY A C 1
ATOM 905 O O . GLY A 1 120 ? -9.930 15.376 5.759 1.00 61.78 120 GLY A O 1
ATOM 906 N N . ARG A 1 121 ? -9.422 14.245 3.873 1.00 70.00 121 ARG A N 1
ATOM 907 C CA . ARG A 1 121 ? -9.177 12.949 4.513 1.00 70.00 121 ARG A CA 1
ATOM 908 C C . ARG A 1 121 ? -7.795 12.903 5.166 1.00 70.00 121 ARG A C 1
ATOM 910 O O . ARG A 1 121 ? -6.918 13.711 4.865 1.00 70.00 121 ARG A O 1
ATOM 917 N N . GLN A 1 122 ? -7.622 11.950 6.077 1.00 68.94 122 GLN A N 1
ATOM 918 C CA . GLN A 1 122 ? -6.375 11.727 6.804 1.00 68.94 122 GLN A CA 1
ATOM 919 C C . GLN A 1 122 ? -5.778 10.388 6.382 1.00 68.94 122 GLN A C 1
ATOM 921 O O . GLN A 1 122 ? -6.491 9.384 6.310 1.00 68.94 122 GLN A O 1
ATOM 926 N N . GLY A 1 123 ? -4.481 10.382 6.092 1.00 84.12 123 GLY A N 1
ATOM 927 C CA . GLY A 1 123 ? -3.710 9.152 6.098 1.00 84.12 123 GLY A CA 1
ATOM 928 C C . GLY A 1 123 ? -3.111 8.925 7.484 1.00 84.12 123 GLY A C 1
ATOM 929 O O . GLY A 1 123 ? -2.811 9.866 8.219 1.00 84.12 123 GLY A O 1
ATOM 930 N N . PHE A 1 124 ? -2.974 7.659 7.860 1.00 89.44 124 PHE A N 1
ATOM 931 C CA . PHE A 1 124 ? -2.312 7.247 9.091 1.00 89.44 124 PHE A CA 1
ATOM 932 C C . PHE A 1 124 ? -1.147 6.321 8.759 1.00 89.44 124 PHE A C 1
ATOM 934 O O . PHE A 1 124 ? -1.337 5.264 8.155 1.00 89.44 124 PHE A O 1
ATOM 941 N N . VAL A 1 125 ? 0.059 6.705 9.174 1.00 90.75 125 VAL A N 1
ATOM 942 C CA . VAL A 1 125 ? 1.260 5.881 9.033 1.00 90.75 125 VAL A CA 1
ATOM 943 C C . VAL A 1 125 ? 1.521 5.152 10.349 1.00 90.75 125 VAL A C 1
ATOM 945 O O . VAL A 1 125 ? 1.866 5.746 11.367 1.00 90.75 125 VAL A O 1
ATOM 948 N N . SER A 1 126 ? 1.352 3.834 10.331 1.00 89.50 126 SER A N 1
ATOM 949 C CA . SER A 1 126 ? 1.591 2.961 11.471 1.00 89.50 126 SER A CA 1
ATOM 950 C C . SER A 1 126 ? 3.054 2.546 11.568 1.00 89.50 126 SER A C 1
ATOM 952 O O . SER A 1 126 ? 3.595 1.866 10.693 1.00 89.50 126 SER A O 1
ATOM 954 N N . VAL A 1 127 ? 3.661 2.844 12.716 1.00 84.81 127 VAL A N 1
ATOM 955 C CA . VAL A 1 127 ? 4.986 2.336 13.114 1.00 84.81 127 VAL A CA 1
ATOM 956 C C . VAL A 1 127 ? 4.933 0.921 13.708 1.00 84.81 127 VAL A C 1
ATOM 958 O O . VAL A 1 127 ? 5.964 0.352 14.053 1.00 84.81 127 VAL A O 1
ATOM 961 N N . GLY A 1 128 ? 3.740 0.325 13.823 1.00 84.25 128 GLY A N 1
ATOM 962 C CA . GLY A 1 128 ? 3.546 -0.997 14.425 1.00 84.25 128 GLY A CA 1
ATOM 963 C C . GLY A 1 128 ? 3.957 -2.167 13.528 1.00 84.25 128 GLY A C 1
ATOM 964 O O . GLY A 1 128 ? 4.041 -3.299 14.001 1.00 84.25 128 GLY A O 1
ATOM 965 N N . GLY A 1 129 ? 4.198 -1.934 12.233 1.00 84.12 129 GLY A N 1
ATOM 966 C CA . GLY A 1 129 ? 4.602 -2.984 11.295 1.00 84.12 129 GLY A CA 1
ATOM 967 C C . GLY A 1 129 ? 3.641 -4.180 11.308 1.00 84.12 129 GLY A C 1
ATOM 968 O O . GLY A 1 129 ? 2.452 -4.031 11.031 1.00 84.12 129 GLY A O 1
ATOM 969 N N . GLY A 1 130 ? 4.147 -5.366 11.656 1.00 85.94 130 GLY A N 1
ATOM 970 C CA . GLY A 1 130 ? 3.331 -6.578 11.802 1.00 85.94 130 GLY A CA 1
ATOM 971 C C . GLY A 1 130 ? 2.336 -6.529 12.969 1.00 85.94 130 GLY A C 1
ATOM 972 O O . GLY A 1 130 ? 1.254 -7.100 12.864 1.00 85.94 130 GLY A O 1
ATOM 973 N N . ALA A 1 131 ? 2.632 -5.786 14.041 1.00 90.94 131 ALA A N 1
ATOM 974 C CA . ALA A 1 131 ? 1.709 -5.632 15.167 1.00 90.94 131 ALA A CA 1
ATOM 975 C C . ALA A 1 131 ? 0.408 -4.925 14.753 1.00 90.94 131 ALA A C 1
ATOM 977 O O . ALA A 1 131 ? -0.650 -5.240 15.287 1.00 90.94 131 ALA A O 1
ATOM 978 N N . MET A 1 132 ? 0.465 -4.031 13.756 1.00 92.06 132 MET A N 1
ATOM 979 C CA . MET A 1 132 ? -0.731 -3.417 13.169 1.00 92.06 132 MET A CA 1
ATOM 980 C C . MET A 1 132 ? -1.646 -4.467 12.532 1.00 92.06 132 MET A C 1
ATOM 982 O O . MET A 1 132 ? -2.854 -4.418 12.726 1.00 92.06 132 MET A O 1
ATOM 986 N N . LEU A 1 133 ? -1.084 -5.415 11.774 1.00 91.62 133 LEU A N 1
ATOM 987 C CA . LEU A 1 133 ? -1.880 -6.463 11.131 1.00 91.62 133 LEU A CA 1
ATOM 988 C C . LEU A 1 133 ? -2.497 -7.406 12.161 1.00 91.62 133 LEU A C 1
ATOM 990 O O . LEU A 1 133 ? -3.670 -7.733 12.033 1.00 91.62 133 LEU A O 1
ATOM 994 N N . ASN A 1 134 ? -1.742 -7.776 13.199 1.00 91.94 134 ASN A N 1
ATOM 995 C CA . ASN A 1 134 ? -2.268 -8.589 14.297 1.00 91.94 134 ASN A CA 1
ATOM 996 C C . ASN A 1 134 ? -3.410 -7.866 15.018 1.00 91.94 134 ASN A C 1
ATOM 998 O O . ASN A 1 134 ? -4.464 -8.447 15.230 1.00 91.94 134 ASN A O 1
ATOM 1002 N N . PHE A 1 135 ? -3.253 -6.571 15.307 1.00 93.31 135 PHE A N 1
ATOM 1003 C CA . PHE A 1 135 ? -4.321 -5.773 15.904 1.00 93.31 135 PHE A CA 1
ATOM 1004 C C . PHE A 1 135 ? -5.572 -5.712 15.015 1.00 93.31 135 PHE A C 1
ATOM 1006 O O . PHE A 1 135 ? -6.683 -5.847 15.513 1.00 93.31 135 PHE A O 1
ATOM 1013 N N . LEU A 1 136 ? -5.415 -5.537 13.699 1.00 91.94 136 LEU A N 1
ATOM 1014 C CA . LEU A 1 136 ? -6.548 -5.523 12.765 1.00 91.94 136 LEU A CA 1
ATOM 1015 C C . LEU A 1 136 ? -7.225 -6.895 12.628 1.00 91.94 136 LEU A C 1
ATOM 1017 O O . LEU A 1 136 ? -8.426 -6.948 12.373 1.00 91.94 136 LEU A O 1
ATOM 1021 N N . ALA A 1 137 ? -6.472 -7.987 12.773 1.00 91.50 137 ALA A N 1
ATOM 1022 C CA . ALA A 1 137 ? -6.996 -9.347 12.698 1.00 91.50 137 ALA A CA 1
ATOM 1023 C C . ALA A 1 137 ? -7.717 -9.766 13.990 1.00 91.50 137 ALA A C 1
ATOM 1025 O O . ALA A 1 137 ? -8.821 -10.303 13.927 1.00 91.50 137 ALA A O 1
ATOM 1026 N N . ASP A 1 138 ? -7.110 -9.485 15.145 1.00 93.31 138 ASP A N 1
ATOM 1027 C CA . ASP A 1 138 ? -7.551 -9.983 16.452 1.00 93.31 138 ASP A CA 1
ATOM 1028 C C . ASP A 1 138 ? -8.353 -8.940 17.255 1.00 93.31 138 ASP A C 1
ATOM 1030 O O . ASP A 1 138 ? -8.937 -9.252 18.292 1.00 93.31 138 ASP A O 1
ATOM 1034 N N . GLY A 1 139 ? -8.380 -7.684 16.800 1.00 93.06 139 GLY A N 1
ATOM 1035 C CA . GLY A 1 139 ? -9.060 -6.556 17.447 1.00 93.06 139 GLY A CA 1
ATOM 1036 C C . GLY A 1 139 ? -8.342 -5.992 18.679 1.00 93.06 139 GLY A C 1
ATOM 1037 O O . GLY A 1 139 ? -8.784 -4.995 19.245 1.00 93.06 139 GLY A O 1
ATOM 1038 N N . THR A 1 140 ? -7.250 -6.617 19.119 1.00 93.94 140 THR A N 1
ATOM 1039 C CA . THR A 1 140 ? -6.448 -6.193 20.272 1.00 93.94 140 THR A CA 1
ATOM 1040 C C . THR A 1 140 ? -5.042 -6.794 20.201 1.00 93.94 140 THR A C 1
ATOM 1042 O O . THR A 1 140 ? -4.718 -7.551 19.289 1.00 93.94 140 THR A O 1
ATOM 1045 N N . LEU A 1 141 ? -4.185 -6.444 21.157 1.00 92.94 141 LEU A N 1
ATOM 1046 C CA . LEU A 1 141 ? -2.870 -7.049 21.362 1.00 92.94 141 LEU A CA 1
ATOM 1047 C C . LEU A 1 141 ? -2.709 -7.395 22.846 1.00 92.94 141 LEU A C 1
ATOM 1049 O O . LEU A 1 141 ? -3.238 -6.661 23.683 1.00 92.94 141 LEU A O 1
ATOM 1053 N N . PRO A 1 142 ? -1.918 -8.423 23.210 1.00 92.88 142 PRO A N 1
ATOM 1054 C CA . PRO A 1 142 ? -1.663 -8.753 24.615 1.00 92.88 142 PRO A CA 1
ATOM 1055 C C . PRO A 1 142 ? -1.179 -7.554 25.442 1.00 92.88 142 PRO A C 1
ATOM 1057 O O . PRO A 1 142 ? -1.529 -7.412 26.607 1.00 92.88 142 PRO A O 1
ATOM 1060 N N . THR A 1 143 ? -0.403 -6.657 24.829 1.00 90.44 143 THR A N 1
ATOM 1061 C CA . THR A 1 143 ? 0.094 -5.431 25.467 1.00 90.44 143 THR A CA 1
ATOM 1062 C C . THR A 1 143 ? -0.966 -4.345 25.641 1.00 90.44 143 THR A C 1
ATOM 1064 O O . THR A 1 143 ? -0.798 -3.503 26.511 1.00 90.44 143 THR A O 1
ATOM 1067 N N . ILE A 1 144 ? -2.029 -4.336 24.831 1.00 92.00 144 ILE A N 1
ATOM 1068 C CA . ILE A 1 144 ? -3.157 -3.403 24.977 1.00 92.00 144 ILE A CA 1
ATOM 1069 C C . ILE A 1 144 ? -4.103 -3.914 26.067 1.00 92.00 144 ILE A C 1
ATOM 1071 O O . ILE A 1 144 ? -4.507 -3.143 26.923 1.00 92.00 144 ILE A O 1
ATOM 1075 N N . GLN A 1 145 ? -4.365 -5.225 26.107 1.00 93.19 145 GLN A N 1
ATOM 1076 C CA . GLN A 1 145 ? -5.254 -5.848 27.098 1.00 93.19 145 GLN A CA 1
ATOM 1077 C C . GLN A 1 145 ? -4.824 -5.632 28.553 1.00 93.19 145 GLN A C 1
ATOM 1079 O O . GLN A 1 145 ? -5.663 -5.650 29.441 1.00 93.19 145 GLN A O 1
ATOM 1084 N N . VAL A 1 146 ? -3.523 -5.473 28.816 1.00 94.75 146 VAL A N 1
ATOM 1085 C CA . VAL A 1 146 ? -3.013 -5.222 30.177 1.00 94.75 146 VAL A CA 1
ATOM 1086 C C . VAL A 1 146 ? -3.125 -3.755 30.611 1.00 94.75 146 VAL A C 1
ATOM 1088 O O . VAL A 1 146 ? -2.789 -3.442 31.751 1.00 94.75 146 VAL A O 1
ATOM 1091 N N . LEU A 1 147 ? -3.519 -2.859 29.701 1.00 90.19 147 LEU A N 1
ATOM 1092 C CA . LEU A 1 147 ? -3.709 -1.428 29.958 1.00 90.19 147 LEU A CA 1
ATOM 1093 C C . LEU A 1 147 ? -5.185 -1.054 30.176 1.00 90.19 147 LEU A C 1
ATOM 1095 O O . LEU A 1 147 ? -5.437 0.062 30.632 1.00 90.19 147 LEU A O 1
ATOM 1099 N N . ASP A 1 148 ? -6.108 -1.963 29.847 1.00 71.06 148 ASP A N 1
ATOM 1100 C CA . ASP A 1 148 ? -7.551 -1.860 30.111 1.00 71.06 148 ASP A CA 1
ATOM 1101 C C . ASP A 1 148 ? -7.892 -2.324 31.540 1.00 71.06 148 ASP A C 1
ATOM 1103 O O . ASP A 1 148 ? -8.754 -1.674 32.180 1.00 71.06 148 ASP A O 1
#

InterPro domains:
  IPR001576 Phosphoglycerate kinase [PF00162] (24-137)
  IPR001576 Phosphoglycerate kinase [PTHR11406] (24-148)
  IPR015824 Phosphoglycerate kinase, N-terminal [G3DSA:3.40.50.1260] (3-148)
  IPR036043 Phosphoglycerate kinase superfamily [SSF53748] (8-148)